Protein AF-A0A6H0HCB0-F1 (afdb_monomer)

Foldseek 3Di:
DDDDDDPPPCPVVVLVVVQVVDDWDDPVQLVLLVVLVVLVCPDPDDSDRGADEAEDDQPDDLCQCQADDPVRRGHQQQNRRRHHYDYDPPVSHDPVNVVQCPCCAVVQWDWDDDPPDTDIGGGHD

Nearest PDB structures (foldseek):
  8rxd-assembly1_C  TM=9.243E-01  e=2.794E-10  Legionella pneumophila
  8rxt-assembly1_B  TM=9.238E-01  e=3.600E-09  Legionella pneumophila
  8rxk-assembly1_E  TM=8.978E-01  e=2.405E-09  Legionella pneumophila
  8rxt-assembly1_F  TM=9.008E-01  e=4.963E-08  Legionella pneumophila
  8b9a-assembly1_6  TM=8.593E-01  e=1.101E-02  Saccharomyces cerevisiae

Sequence (125 aa):
MLLIRPSGTGKSILAKRFIGLLPDLTEQVMIDVNIIFSITQVDNEIFKITSSFREPHHSCSIPAMIREGKNAKPREITMTHNGILFFDELLGFLRLVLDSLRQPLEDRKVTISRVNAHIIYIARF

pLDDT: mean 86.88, std 8.73, range [51.53, 94.81]

Radius of gyration: 15.0 Å; Cα contacts (8 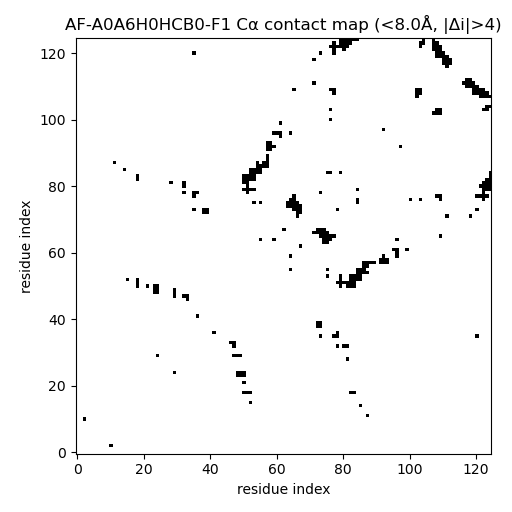Å, |Δi|>4): 172; chains: 1; bounding box: 28×40×33 Å

Structure (mmCIF, N/CA/C/O backbone):
data_AF-A0A6H0HCB0-F1
#
_entry.id   AF-A0A6H0HCB0-F1
#
loop_
_atom_site.group_PDB
_atom_site.id
_atom_site.type_symbol
_atom_site.label_atom_id
_atom_site.label_alt_id
_atom_site.label_comp_id
_atom_site.label_asym_id
_atom_site.label_entity_id
_atom_site.label_seq_id
_atom_site.pdbx_PDB_ins_code
_atom_site.Cartn_x
_atom_site.Cartn_y
_atom_site.Cartn_z
_atom_site.occupancy
_atom_site.B_iso_or_equiv
_atom_site.auth_seq_id
_atom_site.auth_comp_id
_atom_site.auth_asym_id
_atom_site.auth_atom_id
_atom_site.pdbx_PDB_model_num
ATOM 1 N N . MET A 1 1 ? -10.410 5.511 -0.587 1.00 80.38 1 MET A N 1
ATOM 2 C CA . MET A 1 1 ? -11.110 6.804 -0.375 1.00 80.38 1 MET A CA 1
ATOM 3 C C . MET A 1 1 ? -10.398 7.884 -1.180 1.00 80.38 1 MET A C 1
ATOM 5 O O . MET A 1 1 ? -9.176 7.878 -1.178 1.00 80.38 1 MET A O 1
ATOM 9 N N . LEU A 1 2 ? -11.120 8.798 -1.840 1.00 82.69 2 LEU A N 1
ATOM 10 C CA . LEU A 1 2 ? -10.519 9.953 -2.521 1.00 82.69 2 LEU A CA 1
ATOM 11 C C . LEU A 1 2 ? -10.882 11.243 -1.774 1.00 82.69 2 LEU A C 1
ATOM 13 O O . LEU A 1 2 ? -12.059 11.541 -1.588 1.00 82.69 2 LEU A O 1
ATOM 17 N N . LEU A 1 3 ? -9.876 12.006 -1.343 1.00 81.62 3 LEU A N 1
ATOM 18 C CA . LEU A 1 3 ? -10.063 13.285 -0.654 1.00 81.62 3 LEU A CA 1
ATOM 19 C C . LEU A 1 3 ? -9.762 14.441 -1.618 1.00 81.62 3 LEU A C 1
ATOM 21 O O . LEU A 1 3 ? -8.597 14.778 -1.816 1.00 81.62 3 LEU A O 1
ATOM 25 N N . ILE A 1 4 ? -10.780 15.134 -2.139 1.00 82.69 4 ILE A N 1
ATOM 26 C CA . ILE A 1 4 ? -10.615 16.296 -3.042 1.00 82.69 4 ILE A CA 1
ATOM 27 C C . ILE A 1 4 ? -10.858 17.596 -2.266 1.00 82.69 4 ILE A C 1
ATOM 29 O O . ILE A 1 4 ? -11.960 17.834 -1.794 1.00 82.69 4 ILE A O 1
ATOM 33 N N . ARG A 1 5 ? -9.809 18.404 -2.058 1.00 80.44 5 ARG A N 1
ATOM 34 C CA . ARG A 1 5 ? -9.803 19.719 -1.367 1.00 80.44 5 ARG A CA 1
ATOM 35 C C . ARG A 1 5 ? -8.496 20.456 -1.732 1.00 80.44 5 ARG A C 1
ATOM 37 O O . ARG A 1 5 ? -7.552 19.764 -2.113 1.00 80.44 5 ARG A O 1
ATOM 44 N N . PRO A 1 6 ? -8.422 21.790 -1.585 1.00 78.38 6 PRO A N 1
ATOM 45 C CA . PRO A 1 6 ? -7.186 22.557 -1.773 1.00 78.38 6 PRO A CA 1
ATOM 46 C C . PRO A 1 6 ? -6.017 22.073 -0.896 1.00 78.38 6 PRO A C 1
ATOM 48 O O . PRO A 1 6 ? -6.222 21.356 0.090 1.00 78.38 6 PRO A O 1
ATOM 51 N N . SER A 1 7 ? -4.793 22.478 -1.243 1.00 77.50 7 SER A N 1
ATOM 52 C CA . SER A 1 7 ? -3.606 22.240 -0.413 1.00 77.50 7 SER A CA 1
ATOM 53 C C . SER A 1 7 ? -3.742 22.932 0.952 1.00 77.50 7 SER A C 1
ATOM 55 O O . SER A 1 7 ? -4.470 23.911 1.109 1.00 77.50 7 SER A O 1
ATOM 57 N N . GLY A 1 8 ? -3.094 22.379 1.981 1.00 78.50 8 GLY A N 1
ATOM 58 C CA . GLY A 1 8 ? -3.109 22.957 3.332 1.00 78.50 8 GLY A CA 1
ATOM 59 C C . GLY A 1 8 ? -4.366 22.684 4.172 1.00 78.50 8 GLY A C 1
ATOM 60 O O . GLY A 1 8 ? -4.400 23.062 5.336 1.00 78.50 8 GLY A O 1
ATOM 61 N N . THR A 1 9 ? -5.378 21.962 3.669 1.00 83.06 9 THR A N 1
ATOM 62 C CA . THR A 1 9 ? -6.599 21.650 4.450 1.00 83.06 9 THR A CA 1
ATOM 63 C C . THR A 1 9 ? -6.456 20.449 5.401 1.00 83.06 9 THR A C 1
ATOM 65 O O . THR A 1 9 ? -7.455 19.814 5.737 1.00 83.06 9 THR A O 1
ATOM 68 N N . GLY A 1 10 ? -5.234 20.053 5.770 1.00 84.50 10 GLY A N 1
ATOM 69 C CA . GLY A 1 10 ? -4.990 18.973 6.738 1.00 84.50 10 GLY A CA 1
ATOM 70 C C . GLY A 1 10 ? -5.352 17.552 6.275 1.00 84.50 10 GLY A C 1
ATOM 71 O O . GLY A 1 10 ? -5.622 16.694 7.111 1.00 84.50 10 GLY A O 1
ATOM 72 N N . LYS A 1 11 ? -5.360 17.266 4.966 1.00 87.50 11 LYS A N 1
ATOM 73 C CA . LYS A 1 11 ? -5.688 15.928 4.423 1.00 87.50 11 LYS A CA 1
ATOM 74 C C . LYS A 1 11 ? -4.787 14.827 4.971 1.00 87.50 11 LYS A C 1
ATOM 76 O O . LYS A 1 11 ? -5.286 13.795 5.405 1.00 87.50 11 LYS A O 1
ATOM 81 N N . SER A 1 12 ? -3.482 15.075 4.983 1.00 84.88 12 SER A N 1
ATOM 82 C CA . SER A 1 12 ? -2.479 14.116 5.443 1.00 84.88 12 SER A CA 1
ATOM 83 C C . SER A 1 12 ? -2.599 13.899 6.960 1.00 84.88 12 SER A C 1
ATOM 85 O O . SER A 1 12 ? -2.461 12.777 7.440 1.00 84.88 12 SER A O 1
ATOM 87 N N . ILE A 1 13 ? -2.984 14.938 7.720 1.00 87.75 13 ILE A N 1
ATOM 88 C CA . ILE A 1 13 ? -3.310 14.825 9.156 1.00 87.75 13 ILE A CA 1
ATOM 89 C C . ILE A 1 13 ? -4.542 13.935 9.359 1.00 87.75 13 ILE A C 1
ATOM 91 O O . ILE A 1 13 ? -4.519 13.040 10.203 1.00 87.75 13 ILE A O 1
ATOM 95 N N . LEU A 1 14 ? -5.602 14.141 8.572 1.00 87.94 14 LEU A N 1
ATOM 96 C CA . LEU A 1 14 ? -6.814 13.325 8.643 1.00 87.94 14 LEU A CA 1
ATOM 97 C C . LEU A 1 14 ? -6.529 11.857 8.287 1.00 87.94 14 LEU A C 1
ATOM 99 O O . LEU A 1 14 ? -6.963 10.963 9.008 1.00 87.94 14 LEU A O 1
ATOM 103 N N . ALA A 1 15 ? -5.756 11.607 7.227 1.00 87.50 15 ALA A N 1
ATOM 104 C CA . ALA A 1 15 ? -5.365 10.261 6.814 1.00 87.50 15 ALA A CA 1
ATOM 105 C C . ALA A 1 15 ? -4.571 9.532 7.910 1.00 87.50 15 ALA A C 1
ATOM 107 O O . ALA A 1 15 ? -4.880 8.389 8.236 1.00 87.50 15 ALA A O 1
ATOM 108 N N . LYS A 1 16 ? -3.611 10.217 8.548 1.00 87.44 16 LYS A N 1
ATOM 109 C CA . LYS A 1 16 ? -2.827 9.663 9.664 1.00 87.44 16 LYS A CA 1
ATOM 110 C C . LYS A 1 16 ? -3.673 9.364 10.894 1.00 87.44 16 LYS A C 1
ATOM 112 O O . LYS A 1 16 ? -3.372 8.424 11.615 1.00 87.44 16 LYS A O 1
ATOM 117 N N . ARG A 1 17 ? -4.734 10.132 11.152 1.00 89.75 17 ARG A N 1
ATOM 118 C CA . ARG A 1 17 ? -5.667 9.852 12.258 1.00 89.75 17 ARG A CA 1
ATOM 119 C C . ARG A 1 17 ? -6.603 8.690 11.954 1.00 89.75 17 ARG A C 1
ATOM 121 O O . ARG A 1 17 ? -7.021 8.009 12.884 1.00 89.75 17 ARG A O 1
ATOM 128 N N . PHE A 1 18 ? -6.880 8.434 10.678 1.00 87.12 18 PHE A N 1
ATOM 129 C CA . PHE A 1 18 ? -7.765 7.353 10.261 1.00 87.12 18 PHE A CA 1
ATOM 130 C C . PHE A 1 18 ? -7.265 5.976 10.709 1.00 87.12 18 PHE A C 1
ATOM 132 O O . PHE A 1 18 ? -8.080 5.118 11.027 1.00 87.12 18 PHE A O 1
ATOM 139 N N . ILE A 1 19 ? -5.946 5.772 10.827 1.00 86.62 19 ILE A N 1
ATOM 140 C CA . ILE A 1 19 ? -5.412 4.491 11.305 1.00 86.62 19 ILE A CA 1
ATOM 141 C C . ILE A 1 19 ? -5.840 4.152 12.733 1.00 86.62 19 ILE A C 1
ATOM 143 O O . ILE A 1 19 ? -6.106 2.993 13.021 1.00 86.62 19 ILE A O 1
ATOM 147 N N . GLY A 1 20 ? -5.959 5.158 13.604 1.00 85.88 20 GLY A N 1
ATOM 148 C CA . GLY A 1 20 ? -6.421 4.968 14.979 1.00 85.88 20 GLY A CA 1
ATOM 149 C C . GLY A 1 20 ? -7.929 4.737 15.091 1.00 85.88 20 GLY A C 1
ATOM 150 O O . GLY A 1 20 ? -8.413 4.483 16.186 1.00 85.88 20 GLY A O 1
ATOM 151 N N . LEU A 1 21 ? -8.670 4.858 13.983 1.00 88.00 21 LEU A N 1
ATOM 152 C CA . LEU A 1 21 ? -10.101 4.551 13.902 1.00 88.00 21 LEU A CA 1
ATOM 153 C C . LEU A 1 21 ? -10.370 3.169 13.294 1.00 88.00 21 LEU A C 1
ATOM 155 O O . LEU A 1 21 ? -11.524 2.744 13.249 1.00 88.00 21 LEU A O 1
ATOM 159 N N . LEU A 1 22 ? -9.340 2.486 12.785 1.00 85.62 22 LEU A N 1
ATOM 160 C CA . LEU A 1 22 ? -9.490 1.118 12.306 1.00 85.62 22 LEU A CA 1
ATOM 161 C C . LEU A 1 22 ? -9.720 0.178 13.497 1.00 85.62 22 LEU A C 1
ATOM 163 O O . LEU A 1 22 ? -9.148 0.407 14.563 1.00 85.62 22 LEU A O 1
ATOM 167 N N . PRO A 1 23 ? -10.535 -0.878 13.329 1.00 85.88 23 PRO A N 1
ATOM 168 C CA . PRO A 1 23 ? -10.648 -1.911 14.347 1.00 85.88 23 PRO A CA 1
ATOM 169 C C . PRO A 1 23 ? -9.293 -2.591 14.565 1.00 85.88 23 PRO A C 1
ATOM 171 O O . PRO A 1 23 ? -8.463 -2.649 13.650 1.00 85.88 23 PRO A O 1
ATOM 174 N N . ASP A 1 24 ? -9.105 -3.148 15.760 1.00 86.88 24 ASP A N 1
ATOM 175 C CA . ASP A 1 24 ? -7.942 -3.977 16.054 1.00 86.88 24 ASP A CA 1
ATOM 176 C C . ASP A 1 24 ? -7.849 -5.153 15.073 1.00 86.88 24 ASP A C 1
ATOM 178 O O . ASP A 1 24 ? -8.854 -5.694 14.593 1.00 86.88 24 ASP A O 1
ATOM 182 N N . LEU A 1 25 ? -6.617 -5.555 14.764 1.00 87.56 25 LEU A N 1
ATOM 183 C CA . LEU A 1 25 ? -6.379 -6.681 13.876 1.00 87.56 25 LEU A CA 1
ATOM 184 C C . LEU A 1 25 ? -6.848 -7.977 14.544 1.00 87.56 25 LEU A C 1
ATOM 186 O O . LEU A 1 25 ? -6.461 -8.296 15.665 1.00 87.56 25 LEU A O 1
ATOM 190 N N . THR A 1 26 ? -7.632 -8.776 13.820 1.00 91.25 26 THR A N 1
ATOM 191 C CA . THR A 1 26 ? -7.900 -10.162 14.230 1.00 91.25 26 THR A CA 1
ATOM 192 C C . THR A 1 26 ? -6.594 -10.957 14.274 1.00 91.25 26 THR A C 1
ATOM 194 O O . THR A 1 26 ? -5.688 -10.678 13.487 1.00 91.25 26 THR A O 1
ATOM 197 N N . GLU A 1 27 ? -6.527 -12.004 15.093 1.00 90.88 27 GLU A N 1
ATOM 198 C CA . GLU A 1 27 ? -5.346 -12.870 15.218 1.00 90.88 27 GLU A CA 1
ATOM 199 C C . GLU A 1 27 ? -4.819 -13.378 13.864 1.00 90.88 27 GLU A C 1
ATOM 201 O O . GLU A 1 27 ? -3.632 -13.251 13.575 1.00 90.88 27 GLU A O 1
ATOM 206 N N . GLN A 1 28 ? -5.708 -13.847 12.981 1.00 90.44 28 GLN A N 1
ATOM 207 C CA . GLN A 1 28 ? -5.326 -14.326 11.649 1.00 90.44 28 GLN A CA 1
ATOM 208 C C . GLN A 1 28 ? -4.636 -13.240 10.811 1.00 90.44 28 GLN A C 1
ATOM 210 O O . GLN A 1 28 ? -3.599 -13.472 10.197 1.00 90.44 28 GLN A O 1
ATOM 215 N N . VAL A 1 29 ? -5.199 -12.033 10.816 1.00 90.19 29 VAL A N 1
ATOM 216 C CA . VAL A 1 29 ? -4.633 -10.886 10.096 1.00 90.19 29 VAL A CA 1
ATOM 217 C C . VAL A 1 29 ? -3.288 -10.477 10.683 1.00 90.19 29 VAL A C 1
ATOM 219 O O . VAL A 1 29 ? -2.368 -10.128 9.950 1.00 90.19 29 VAL A O 1
ATOM 222 N N . MET A 1 30 ? -3.164 -10.517 12.005 1.00 90.00 30 MET A N 1
ATOM 223 C CA . MET A 1 30 ? -1.909 -10.231 12.682 1.00 90.00 30 MET A CA 1
ATOM 224 C C . MET A 1 30 ? -0.825 -11.241 12.282 1.00 90.00 30 MET A C 1
ATOM 226 O O . MET A 1 30 ? 0.305 -10.835 12.016 1.00 90.00 30 MET A O 1
ATOM 230 N N . ILE A 1 31 ? -1.151 -12.531 12.167 1.00 89.38 31 ILE A N 1
ATOM 231 C CA . ILE A 1 31 ? -0.224 -13.551 11.655 1.00 89.38 31 ILE A CA 1
ATOM 232 C C . ILE A 1 31 ? 0.204 -13.217 10.220 1.00 89.38 31 ILE A C 1
ATOM 234 O O . ILE A 1 31 ? 1.401 -13.146 9.945 1.00 89.38 31 ILE A O 1
ATOM 238 N N . ASP A 1 32 ? -0.751 -12.938 9.330 1.00 90.50 32 ASP A N 1
ATOM 239 C CA . ASP A 1 32 ? -0.490 -12.603 7.925 1.00 90.50 32 ASP A CA 1
ATOM 240 C C . ASP A 1 32 ? 0.453 -11.393 7.785 1.00 90.50 32 ASP A C 1
ATOM 242 O O . ASP A 1 32 ? 1.435 -11.429 7.037 1.00 90.50 32 ASP A O 1
ATOM 246 N N . VAL A 1 33 ? 0.198 -10.329 8.555 1.00 89.94 33 VAL A N 1
ATOM 247 C CA . VAL A 1 33 ? 1.056 -9.137 8.602 1.00 89.94 33 VAL A CA 1
ATOM 248 C C . VAL A 1 33 ? 2.450 -9.500 9.114 1.00 89.94 33 VAL A C 1
ATOM 250 O O . VAL A 1 33 ? 3.444 -9.149 8.479 1.00 89.94 33 VAL A O 1
ATOM 253 N N . ASN A 1 34 ? 2.563 -10.231 10.223 1.00 88.94 34 ASN A N 1
ATOM 254 C CA . ASN A 1 34 ? 3.865 -10.582 10.795 1.00 88.94 34 ASN A CA 1
ATOM 255 C C . ASN A 1 34 ? 4.694 -11.492 9.871 1.00 88.94 34 ASN A C 1
ATOM 257 O O . ASN A 1 34 ? 5.909 -11.307 9.778 1.00 88.94 34 ASN A O 1
ATOM 261 N N . ILE A 1 35 ? 4.063 -12.395 9.109 1.00 89.31 35 ILE A N 1
ATOM 262 C CA . ILE A 1 35 ? 4.744 -13.194 8.077 1.00 89.31 35 ILE A CA 1
ATOM 263 C C . ILE A 1 35 ? 5.395 -12.270 7.043 1.00 89.31 35 ILE A C 1
ATOM 265 O O . ILE A 1 35 ? 6.586 -12.403 6.764 1.00 89.31 35 ILE A O 1
ATOM 269 N N . ILE A 1 36 ? 4.661 -11.283 6.523 1.00 89.25 36 ILE A N 1
ATOM 270 C CA . ILE A 1 36 ? 5.200 -10.306 5.564 1.00 89.25 36 ILE A CA 1
ATOM 271 C C . ILE A 1 36 ? 6.393 -9.545 6.157 1.00 89.25 36 ILE A C 1
ATOM 273 O O . ILE A 1 36 ? 7.426 -9.403 5.497 1.00 89.25 36 ILE A O 1
ATOM 277 N N . PHE A 1 37 ? 6.267 -9.067 7.399 1.00 86.75 37 PHE A N 1
ATOM 278 C CA . PHE A 1 37 ? 7.330 -8.317 8.073 1.00 86.75 37 PHE A CA 1
ATOM 279 C C . PHE A 1 37 ? 8.586 -9.169 8.287 1.00 86.75 37 PHE A C 1
ATOM 281 O O . PHE A 1 37 ? 9.689 -8.687 8.013 1.00 86.75 37 PHE A O 1
ATOM 288 N N . SER A 1 38 ? 8.436 -10.443 8.660 1.00 85.88 38 SER A N 1
ATOM 289 C CA . SER A 1 38 ? 9.569 -11.352 8.883 1.00 85.88 38 SER A CA 1
ATOM 290 C C . SER A 1 38 ? 10.459 -11.523 7.641 1.00 85.88 38 SER A C 1
ATOM 292 O O . SER A 1 38 ? 11.683 -11.589 7.752 1.00 85.88 38 SER A O 1
ATOM 294 N N . ILE A 1 39 ? 9.880 -11.471 6.433 1.00 86.25 39 ILE A N 1
ATOM 295 C CA . ILE A 1 39 ? 10.612 -11.558 5.155 1.00 86.25 39 ILE A CA 1
ATOM 296 C C . ILE A 1 39 ? 11.532 -10.341 4.944 1.00 86.25 39 ILE A C 1
ATOM 298 O O . ILE A 1 39 ? 12.560 -10.427 4.262 1.00 86.25 39 ILE A O 1
ATOM 302 N N . THR A 1 40 ? 11.192 -9.188 5.530 1.00 80.06 40 THR A N 1
ATOM 303 C CA . THR A 1 40 ? 11.975 -7.955 5.365 1.00 80.06 40 THR A CA 1
ATOM 304 C C . THR A 1 40 ? 13.205 -7.855 6.266 1.00 80.06 40 THR A C 1
ATOM 306 O O . THR A 1 40 ? 14.052 -7.013 5.975 1.00 80.06 40 THR A O 1
ATOM 309 N N . GLN A 1 41 ? 13.383 -8.757 7.245 1.00 64.38 41 GLN A N 1
ATOM 310 C CA . GLN A 1 41 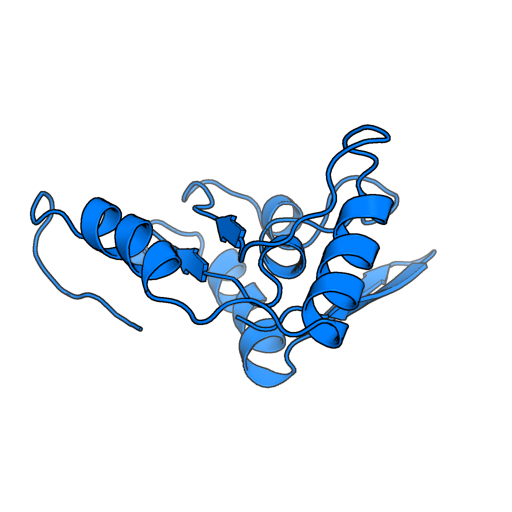? 14.495 -8.744 8.216 1.00 64.38 41 GLN A CA 1
ATOM 311 C C . GLN A 1 41 ? 14.626 -7.411 8.978 1.00 64.38 41 GLN A C 1
ATOM 313 O O . GLN A 1 41 ? 15.730 -6.915 9.182 1.00 64.38 41 GLN A O 1
ATOM 318 N N . VAL A 1 42 ? 13.503 -6.808 9.371 1.00 57.56 42 VAL A N 1
ATOM 319 C CA . VAL A 1 42 ? 13.519 -5.683 10.315 1.00 57.56 42 VAL A CA 1
ATOM 320 C C . VAL A 1 42 ? 13.487 -6.289 11.709 1.00 57.56 42 VAL A C 1
ATOM 322 O O . VAL A 1 42 ? 12.394 -6.572 12.167 1.00 57.56 42 VAL A O 1
ATOM 325 N N . ASP A 1 43 ? 14.678 -6.547 12.262 1.00 52.84 43 ASP A N 1
ATOM 326 C CA . ASP A 1 43 ? 15.021 -6.942 13.639 1.00 52.84 43 ASP A CA 1
ATOM 327 C C . ASP A 1 43 ? 14.137 -8.004 14.338 1.00 52.84 43 ASP A C 1
ATOM 329 O O . ASP A 1 43 ? 12.922 -8.054 14.224 1.00 52.84 43 ASP A O 1
ATOM 333 N N . ASN A 1 44 ? 14.758 -8.903 15.105 1.00 51.53 44 ASN A N 1
ATOM 334 C CA . ASN A 1 44 ? 14.110 -10.062 15.753 1.00 51.53 44 ASN A CA 1
ATOM 335 C C . ASN A 1 44 ? 12.993 -9.737 16.769 1.00 51.53 44 ASN A C 1
ATOM 337 O O . ASN A 1 44 ? 12.476 -10.636 17.428 1.00 51.53 44 ASN A O 1
ATOM 341 N N . GLU A 1 45 ? 12.599 -8.479 16.897 1.00 54.69 45 GLU A N 1
ATOM 342 C CA . GLU A 1 45 ? 11.547 -8.020 17.779 1.00 54.69 45 GLU A CA 1
ATOM 343 C C . GLU A 1 45 ? 10.730 -6.972 17.033 1.00 54.69 45 GLU A C 1
ATOM 345 O O . GLU A 1 45 ? 11.248 -5.917 16.697 1.00 54.69 45 GLU A O 1
ATOM 350 N N . ILE A 1 46 ? 9.471 -7.295 16.738 1.00 59.47 46 ILE A N 1
ATOM 351 C CA . ILE A 1 46 ? 8.275 -6.450 16.883 1.00 59.47 46 ILE A CA 1
ATOM 352 C C . ILE A 1 46 ? 7.137 -7.273 16.268 1.00 59.47 46 ILE A C 1
ATOM 354 O O . ILE A 1 46 ? 6.930 -7.293 15.055 1.00 59.47 46 ILE A O 1
ATOM 358 N N . PHE A 1 47 ? 6.381 -7.963 17.124 1.00 65.00 47 PHE A N 1
ATOM 359 C CA . PHE A 1 47 ? 5.031 -8.377 16.759 1.00 65.00 47 PHE A CA 1
ATOM 360 C C . PHE A 1 47 ? 4.236 -7.111 16.446 1.00 65.00 47 PHE A C 1
ATOM 362 O O . PHE A 1 47 ? 4.034 -6.259 17.314 1.00 65.00 47 PHE A O 1
ATOM 369 N N . LYS A 1 48 ? 3.784 -6.963 15.202 1.00 69.88 48 LYS A N 1
ATOM 370 C CA . LYS A 1 48 ? 2.843 -5.903 14.861 1.00 69.88 48 LYS A CA 1
ATOM 371 C C . LYS A 1 48 ? 1.443 -6.318 15.260 1.00 69.88 48 LYS A C 1
ATOM 373 O O . LYS A 1 48 ? 0.865 -7.213 14.654 1.00 69.88 48 LYS A O 1
ATOM 378 N N . ILE A 1 49 ? 0.918 -5.623 16.261 1.00 72.69 49 ILE A N 1
ATOM 379 C CA . ILE A 1 49 ? -0.457 -5.778 16.748 1.00 72.69 49 ILE A CA 1
ATOM 380 C C . ILE A 1 49 ? -1.387 -4.758 16.063 1.00 72.69 49 ILE A C 1
ATOM 382 O O . ILE A 1 49 ? -2.602 -4.919 16.043 1.00 72.69 49 ILE A O 1
ATOM 386 N N . THR A 1 50 ? -0.821 -3.717 15.444 1.00 79.12 50 THR A N 1
ATOM 387 C CA . THR A 1 50 ? -1.569 -2.617 14.828 1.00 79.12 50 THR A CA 1
ATOM 388 C C . THR A 1 50 ? -1.453 -2.605 13.308 1.00 79.12 50 THR A C 1
ATOM 390 O O . THR A 1 50 ? -0.449 -3.028 12.722 1.00 79.12 50 THR A O 1
ATOM 393 N N . SER A 1 51 ? -2.492 -2.064 12.668 1.00 85.69 51 SER A N 1
ATOM 394 C CA . SER A 1 51 ? -2.519 -1.769 11.236 1.00 85.69 51 SER A CA 1
ATOM 395 C C . SER A 1 51 ? -1.332 -0.894 10.826 1.00 85.69 51 SER A C 1
ATOM 397 O O . SER A 1 51 ? -0.776 -0.126 11.616 1.00 85.69 51 SER A O 1
ATOM 399 N N . SER A 1 52 ? -0.935 -0.984 9.560 1.00 89.12 52 SER A N 1
ATOM 400 C CA . SER A 1 52 ? 0.160 -0.187 9.003 1.00 89.12 52 SER A CA 1
ATOM 401 C C . SER A 1 52 ? -0.360 1.074 8.303 1.00 89.12 52 SER A C 1
ATOM 403 O O . SER A 1 52 ? -1.388 1.042 7.638 1.00 89.12 52 SER A O 1
ATOM 405 N N . PHE A 1 53 ? 0.344 2.199 8.442 1.00 91.50 53 PHE A N 1
ATOM 406 C CA . PHE A 1 53 ? 0.142 3.393 7.614 1.00 91.50 53 PHE A CA 1
ATOM 407 C C . PHE A 1 53 ? 1.388 3.569 6.757 1.00 91.50 53 PHE A C 1
ATOM 409 O O . PHE A 1 53 ? 2.494 3.603 7.303 1.00 91.50 53 PHE A O 1
ATOM 416 N N . ARG A 1 54 ? 1.230 3.687 5.441 1.00 92.12 54 ARG A N 1
ATOM 417 C CA . ARG A 1 54 ? 2.336 3.989 4.530 1.00 92.12 54 ARG A CA 1
ATOM 418 C C . ARG A 1 54 ? 1.992 5.162 3.630 1.00 92.12 54 ARG A C 1
ATOM 420 O O . ARG A 1 54 ? 0.879 5.262 3.131 1.00 92.12 54 ARG A O 1
ATOM 427 N N . GLU A 1 55 ? 2.970 6.038 3.445 1.00 93.50 55 GLU A N 1
ATOM 428 C CA . GLU A 1 55 ? 2.878 7.276 2.670 1.00 93.50 55 GLU A CA 1
ATOM 429 C C . GLU A 1 55 ? 4.074 7.313 1.707 1.00 93.50 55 GLU A C 1
ATOM 431 O O . GLU A 1 55 ? 5.098 7.928 2.018 1.00 93.50 55 GLU A O 1
ATOM 436 N N . PRO A 1 56 ? 4.021 6.564 0.587 1.00 93.50 56 PRO A N 1
ATOM 437 C CA . PRO A 1 56 ? 5.083 6.587 -0.408 1.00 93.50 56 PRO A CA 1
ATOM 438 C C . PRO A 1 56 ? 5.314 8.005 -0.932 1.00 93.50 56 PRO A C 1
ATOM 440 O O . PRO A 1 56 ? 4.373 8.749 -1.201 1.00 93.50 56 PRO A O 1
ATOM 443 N N . HIS A 1 57 ? 6.580 8.366 -1.131 1.00 91.75 57 HIS A N 1
ATOM 444 C CA . HIS A 1 57 ? 6.930 9.634 -1.763 1.00 91.75 57 HIS A CA 1
ATOM 445 C C . HIS A 1 57 ? 6.501 9.630 -3.240 1.00 91.75 57 HIS A C 1
ATOM 447 O O . HIS A 1 57 ? 6.690 8.625 -3.923 1.00 91.75 57 HIS A O 1
ATOM 453 N N . HIS A 1 58 ? 5.991 10.747 -3.765 1.00 91.81 58 HIS A N 1
ATOM 454 C CA . HIS A 1 58 ? 5.494 10.851 -5.150 1.00 91.81 58 HIS A CA 1
ATOM 455 C C . HIS A 1 58 ? 6.546 10.514 -6.223 1.00 91.81 58 HIS A C 1
ATOM 457 O O . HIS A 1 58 ? 6.207 10.078 -7.321 1.00 91.81 58 HIS A O 1
ATOM 463 N N . SER A 1 59 ? 7.835 10.668 -5.898 1.00 90.31 59 SER A N 1
ATOM 464 C CA . SER A 1 59 ? 8.957 10.276 -6.764 1.00 90.31 59 SER A CA 1
ATOM 465 C C . SER A 1 59 ? 9.344 8.791 -6.671 1.00 90.31 59 SER A C 1
ATOM 467 O O . SER A 1 59 ? 10.368 8.385 -7.228 1.00 90.31 59 SER A O 1
ATOM 469 N N . CYS A 1 60 ? 8.574 7.965 -5.955 1.00 91.94 60 CYS A N 1
ATOM 470 C CA . CYS A 1 60 ? 8.871 6.547 -5.830 1.00 91.94 60 CYS A CA 1
ATOM 471 C C . CYS A 1 60 ? 8.813 5.851 -7.196 1.00 91.94 60 CYS A C 1
ATOM 473 O O . CYS A 1 60 ? 8.029 6.174 -8.087 1.00 91.94 60 CYS A O 1
ATOM 475 N N . SER A 1 61 ? 9.684 4.863 -7.367 1.00 92.31 61 SER A N 1
ATOM 476 C CA . SER A 1 61 ? 9.696 4.033 -8.565 1.00 92.31 61 SER A CA 1
ATOM 477 C C . SER A 1 61 ? 8.748 2.840 -8.410 1.00 92.31 61 SER A C 1
ATOM 479 O O . SER A 1 61 ? 8.412 2.435 -7.297 1.00 92.31 61 SER A O 1
ATOM 481 N N . ILE A 1 62 ? 8.369 2.208 -9.525 1.00 92.88 62 ILE A N 1
ATOM 482 C CA . ILE A 1 62 ? 7.559 0.976 -9.505 1.00 92.88 62 ILE A CA 1
ATOM 483 C C . ILE A 1 62 ? 8.207 -0.115 -8.628 1.00 92.88 62 ILE A C 1
ATOM 485 O O . ILE A 1 62 ? 7.499 -0.712 -7.815 1.00 92.88 62 ILE A O 1
ATOM 489 N N . PRO A 1 63 ? 9.533 -0.378 -8.704 1.00 91.25 63 PRO A N 1
ATOM 490 C CA . PRO A 1 63 ? 10.183 -1.263 -7.746 1.00 91.25 63 PRO A CA 1
ATOM 491 C C . PRO A 1 63 ? 9.969 -0.806 -6.304 1.00 91.25 63 PRO A C 1
ATOM 493 O O . PRO A 1 63 ? 9.498 -1.608 -5.518 1.00 91.25 63 PRO A O 1
ATOM 496 N N . ALA A 1 64 ? 10.195 0.466 -5.961 1.00 91.44 64 ALA A N 1
ATOM 497 C CA . ALA A 1 64 ? 10.007 0.943 -4.588 1.00 91.44 64 ALA A CA 1
ATOM 498 C C . ALA A 1 64 ? 8.588 0.693 -4.040 1.00 91.44 64 ALA A C 1
ATOM 500 O O . ALA A 1 64 ? 8.443 0.476 -2.843 1.00 91.44 64 ALA A O 1
ATOM 501 N N . MET A 1 65 ? 7.569 0.649 -4.901 1.00 93.50 65 MET A N 1
ATOM 502 C CA . MET A 1 65 ? 6.198 0.302 -4.515 1.00 93.50 65 MET A CA 1
ATOM 503 C C . MET A 1 65 ? 5.970 -1.202 -4.333 1.00 93.50 65 MET A C 1
ATOM 505 O O . MET A 1 65 ? 5.325 -1.629 -3.376 1.00 93.50 65 MET A O 1
ATOM 509 N N . ILE A 1 66 ? 6.493 -2.009 -5.258 1.00 91.94 66 ILE A N 1
ATOM 510 C CA . ILE A 1 66 ? 6.213 -3.449 -5.357 1.00 91.94 66 ILE A CA 1
ATOM 511 C C . ILE A 1 66 ? 7.197 -4.279 -4.526 1.00 91.94 66 ILE A C 1
ATOM 513 O O . ILE A 1 66 ? 6.794 -5.198 -3.814 1.00 91.94 66 ILE A O 1
ATOM 517 N N . ARG A 1 67 ? 8.502 -4.011 -4.660 1.00 89.88 67 ARG A N 1
ATOM 518 C CA .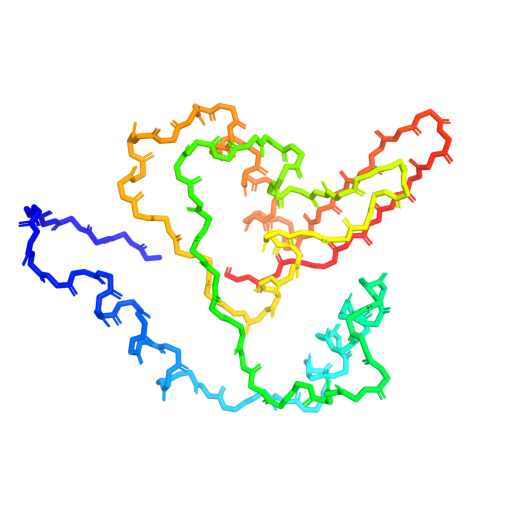 ARG A 1 67 ? 9.571 -4.857 -4.120 1.00 89.88 67 ARG A CA 1
ATOM 519 C C . ARG A 1 67 ? 10.936 -4.189 -3.945 1.00 89.88 67 ARG A C 1
ATOM 521 O O . ARG A 1 67 ? 11.337 -3.294 -4.677 1.00 89.88 67 ARG A O 1
ATOM 528 N N . GLU A 1 68 ? 11.770 -4.787 -3.110 1.00 86.88 68 GLU A N 1
ATOM 529 C CA . GLU A 1 68 ? 13.178 -4.421 -2.970 1.00 86.88 68 GLU A CA 1
ATOM 530 C C . GLU A 1 68 ? 14.139 -5.496 -3.493 1.00 86.88 68 GLU A C 1
ATOM 532 O O . GLU A 1 68 ? 13.942 -6.697 -3.290 1.00 86.88 68 GLU A O 1
ATOM 537 N N . GLY A 1 69 ? 15.223 -5.042 -4.135 1.00 84.19 69 GLY A N 1
ATOM 538 C CA . GLY A 1 69 ? 16.409 -5.855 -4.416 1.00 84.19 69 GLY A CA 1
ATOM 539 C C . GLY A 1 69 ? 16.183 -7.033 -5.368 1.00 84.19 69 GLY A C 1
ATOM 540 O O . GLY A 1 69 ? 15.136 -7.168 -5.999 1.00 84.19 69 GLY A O 1
ATOM 541 N N . LYS A 1 70 ? 17.192 -7.897 -5.514 1.00 81.25 70 LYS A N 1
ATOM 542 C CA . LYS A 1 70 ? 17.117 -9.073 -6.404 1.00 81.25 70 LYS A CA 1
ATOM 543 C C . LYS A 1 70 ? 16.169 -10.158 -5.878 1.00 81.25 70 LYS A C 1
ATOM 545 O O . LYS A 1 70 ? 15.525 -10.823 -6.679 1.00 81.25 70 LYS A O 1
ATOM 550 N N . ASN A 1 71 ? 16.025 -10.260 -4.556 1.00 84.31 71 ASN A N 1
ATOM 551 C CA . ASN A 1 71 ? 15.192 -11.270 -3.890 1.00 84.31 71 ASN A CA 1
ATOM 552 C C . ASN A 1 71 ? 13.705 -10.898 -3.838 1.00 84.31 71 ASN A C 1
ATOM 554 O O . ASN A 1 71 ? 12.919 -11.623 -3.243 1.00 84.31 71 ASN A O 1
AT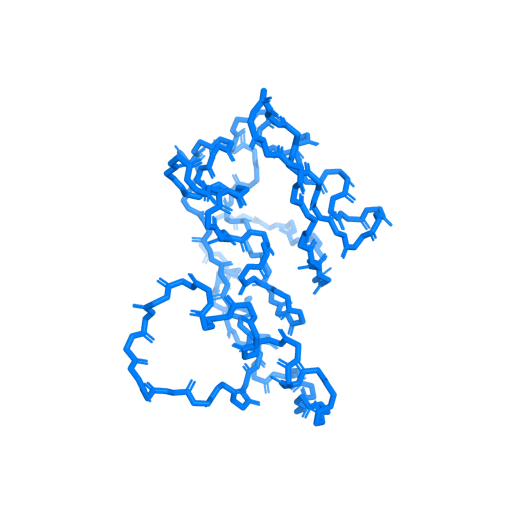OM 558 N N . ALA A 1 72 ? 13.327 -9.757 -4.423 1.00 88.25 72 ALA A N 1
ATOM 559 C CA . ALA A 1 72 ? 11.962 -9.259 -4.425 1.00 88.25 72 ALA A CA 1
ATOM 560 C C . ALA A 1 72 ? 11.309 -9.252 -3.034 1.00 88.25 72 ALA A C 1
ATOM 562 O O . ALA A 1 72 ? 10.185 -9.720 -2.862 1.00 88.25 72 ALA A O 1
ATOM 563 N N . LYS A 1 73 ? 12.019 -8.698 -2.043 1.00 90.06 73 LYS A N 1
ATOM 564 C CA . LYS A 1 73 ? 11.466 -8.479 -0.700 1.00 90.06 73 LYS A CA 1
ATOM 565 C C . LYS A 1 73 ? 10.245 -7.550 -0.789 1.00 90.06 73 LYS A C 1
ATOM 567 O O . LYS A 1 73 ? 10.253 -6.659 -1.643 1.00 90.06 73 LYS A O 1
ATOM 572 N N . PRO A 1 74 ? 9.219 -7.719 0.056 1.00 91.50 74 PRO A N 1
ATOM 573 C CA . PRO A 1 74 ? 8.008 -6.910 -0.017 1.00 91.50 74 PRO A CA 1
ATOM 574 C C . PRO A 1 74 ? 8.273 -5.425 0.296 1.00 91.50 74 PRO A C 1
ATOM 576 O O . PRO A 1 74 ? 9.179 -5.080 1.062 1.00 91.50 74 PRO A O 1
ATOM 579 N N . ARG A 1 75 ? 7.489 -4.533 -0.327 1.00 92.81 75 ARG A N 1
ATOM 580 C CA . ARG A 1 75 ? 7.580 -3.067 -0.167 1.00 92.81 75 ARG A CA 1
ATOM 581 C C . ARG A 1 75 ? 6.215 -2.406 0.021 1.00 92.81 75 ARG A C 1
ATOM 583 O O . ARG A 1 75 ? 5.323 -3.077 0.517 1.00 92.81 75 ARG A O 1
ATOM 590 N N . GLU A 1 76 ? 6.080 -1.106 -0.255 1.00 94.00 76 GLU A N 1
ATOM 591 C CA . GLU A 1 76 ? 4.952 -0.247 0.135 1.00 94.00 76 GLU A CA 1
ATOM 592 C C . GLU A 1 76 ? 3.588 -0.933 0.010 1.00 94.00 76 GLU A C 1
ATOM 594 O O . GLU A 1 76 ? 2.850 -0.990 0.985 1.00 94.00 76 GLU A O 1
ATOM 599 N N . ILE A 1 77 ? 3.287 -1.539 -1.139 1.00 94.75 77 ILE A N 1
ATOM 600 C CA . ILE A 1 77 ? 2.001 -2.201 -1.398 1.00 94.75 77 ILE A CA 1
ATOM 601 C C . ILE A 1 77 ? 1.782 -3.392 -0.449 1.00 94.75 77 ILE A C 1
ATOM 603 O O . ILE A 1 77 ? 0.799 -3.446 0.286 1.00 94.75 77 ILE A O 1
ATOM 607 N N . THR A 1 78 ? 2.716 -4.342 -0.428 1.00 93.81 78 THR A N 1
ATOM 608 C CA . THR A 1 78 ? 2.613 -5.558 0.392 1.00 93.81 78 THR A CA 1
ATOM 609 C C . THR A 1 78 ? 2.701 -5.263 1.888 1.00 93.81 78 THR A C 1
ATOM 611 O O . THR A 1 78 ? 1.972 -5.826 2.695 1.00 93.81 78 THR A O 1
ATOM 614 N N . MET A 1 79 ? 3.587 -4.351 2.274 1.00 92.19 79 MET A N 1
ATOM 615 C CA . MET A 1 79 ? 3.816 -3.972 3.665 1.00 92.19 79 MET A CA 1
ATOM 616 C C . MET A 1 79 ? 2.670 -3.146 4.260 1.00 92.19 79 MET A C 1
ATOM 618 O O . MET A 1 79 ? 2.707 -2.846 5.455 1.00 92.19 79 MET A O 1
ATOM 622 N N . THR A 1 80 ? 1.694 -2.770 3.430 1.00 93.25 80 THR A N 1
ATOM 623 C CA . THR A 1 80 ? 0.448 -2.110 3.829 1.00 93.25 80 THR A CA 1
ATOM 624 C C . THR A 1 80 ? -0.724 -3.091 3.928 1.00 93.25 80 THR A C 1
ATOM 626 O O . THR A 1 80 ? -1.879 -2.685 3.963 1.00 93.25 80 THR A O 1
ATOM 629 N N . HIS A 1 81 ? -0.461 -4.401 3.961 1.00 93.25 81 HIS A N 1
ATOM 630 C CA . HIS A 1 81 ? -1.512 -5.396 4.157 1.00 93.25 81 HIS A CA 1
ATOM 631 C C . HIS A 1 81 ? -2.310 -5.123 5.446 1.00 93.25 81 HIS A C 1
ATOM 633 O O . HIS A 1 81 ? -1.737 -4.921 6.517 1.00 93.25 81 HIS A O 1
ATOM 639 N N . ASN A 1 82 ? -3.634 -5.085 5.303 1.00 91.69 82 ASN A N 1
ATOM 640 C CA . ASN A 1 82 ? -4.638 -4.624 6.258 1.00 91.69 82 ASN A CA 1
ATOM 641 C C . ASN A 1 82 ? -4.283 -3.294 6.941 1.00 91.69 82 ASN A C 1
ATOM 643 O O . ASN A 1 82 ? -4.484 -3.103 8.138 1.00 91.69 82 ASN A O 1
ATOM 647 N N . GLY A 1 83 ? -3.740 -2.370 6.153 1.00 91.56 83 GLY A N 1
ATOM 648 C CA . GLY A 1 83 ? -3.373 -1.023 6.558 1.00 91.56 83 GLY A CA 1
ATOM 649 C C . GLY A 1 83 ? -3.953 0.048 5.638 1.00 91.56 83 GLY A C 1
ATOM 650 O O . GLY A 1 83 ? -4.953 -0.157 4.957 1.00 91.56 83 GLY A O 1
ATOM 651 N N . ILE A 1 84 ? -3.313 1.214 5.631 1.00 93.19 84 ILE A N 1
ATOM 652 C CA . ILE A 1 84 ? -3.677 2.371 4.815 1.00 93.19 84 ILE A CA 1
ATOM 653 C C . ILE A 1 84 ? -2.483 2.758 3.952 1.00 93.19 84 ILE A C 1
ATOM 655 O O . ILE A 1 84 ? -1.444 3.163 4.480 1.00 93.19 84 ILE A O 1
ATOM 659 N N . LEU A 1 85 ? -2.651 2.671 2.630 1.00 93.88 85 LEU A N 1
ATOM 660 C CA . LEU A 1 85 ? -1.684 3.166 1.652 1.00 93.88 85 LEU A CA 1
ATOM 661 C C . LEU A 1 85 ? -2.142 4.549 1.181 1.00 93.88 85 LEU A C 1
ATOM 663 O O . LEU A 1 85 ? -3.110 4.677 0.429 1.00 93.88 85 LEU A O 1
ATOM 667 N N . PHE A 1 86 ? -1.484 5.593 1.675 1.00 94.06 86 PHE A N 1
ATOM 668 C CA . PHE A 1 86 ? -1.856 6.981 1.438 1.00 94.06 86 PHE A CA 1
ATOM 669 C C . PHE A 1 86 ? -0.988 7.616 0.352 1.00 94.06 86 PHE A C 1
ATOM 671 O O . PHE A 1 86 ? 0.234 7.619 0.440 1.00 94.06 86 PHE A O 1
ATOM 678 N N . PHE A 1 87 ? -1.632 8.199 -0.655 1.00 91.94 87 PHE A N 1
ATOM 679 C CA . PHE A 1 87 ? -0.972 8.938 -1.726 1.00 91.94 87 PHE A CA 1
ATOM 680 C C . PHE A 1 87 ? -1.275 10.420 -1.545 1.00 91.94 87 PHE A C 1
ATOM 682 O O . PHE A 1 87 ? -2.397 10.854 -1.829 1.00 91.94 87 PHE A O 1
ATOM 689 N N . ASP A 1 88 ? -0.294 11.185 -1.066 1.00 87.88 88 ASP A N 1
ATOM 690 C CA . ASP A 1 88 ? -0.395 12.642 -1.108 1.00 87.88 88 ASP A CA 1
ATOM 691 C C . ASP A 1 88 ? -0.147 13.115 -2.542 1.00 87.88 88 ASP A C 1
ATOM 693 O O . ASP A 1 88 ? 0.727 12.588 -3.222 1.00 87.88 88 ASP A O 1
ATOM 697 N N . GLU A 1 89 ? -0.938 14.071 -3.023 1.00 85.19 89 GLU A N 1
ATOM 698 C CA . GLU A 1 89 ? -0.798 14.603 -4.386 1.00 85.19 89 GLU A CA 1
ATOM 699 C C . GLU A 1 89 ? -0.802 13.516 -5.482 1.00 85.19 89 GLU A C 1
ATOM 701 O O . GLU A 1 89 ? 0.132 13.396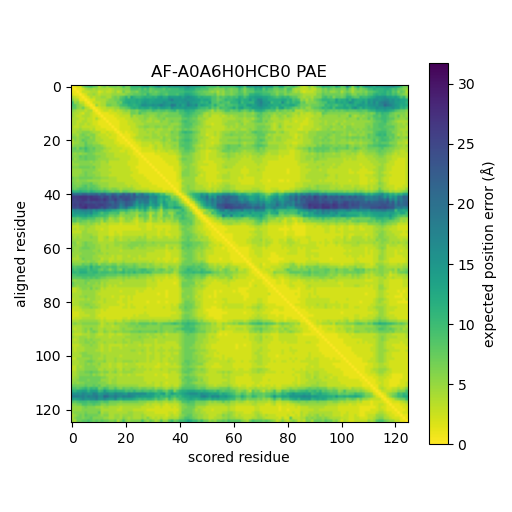 -6.268 1.00 85.19 89 GLU A O 1
ATOM 706 N N . LEU A 1 90 ? -1.882 12.730 -5.581 1.00 87.25 90 LEU A N 1
ATOM 707 C CA . LEU A 1 90 ? -2.001 11.612 -6.538 1.00 87.25 90 LEU A CA 1
ATOM 708 C C . LEU A 1 90 ? -1.575 11.963 -7.983 1.00 87.25 90 LEU A C 1
ATOM 710 O O . LEU A 1 90 ? -0.995 11.130 -8.671 1.00 87.25 90 LEU A O 1
ATOM 714 N N . LEU A 1 91 ? -1.838 13.194 -8.437 1.00 86.38 91 LEU A N 1
ATOM 715 C CA . LEU A 1 91 ? -1.460 13.681 -9.773 1.00 86.38 91 LEU A CA 1
ATOM 716 C C . LEU A 1 91 ? 0.054 13.894 -9.959 1.00 86.38 91 LEU A C 1
ATOM 718 O O . LEU A 1 91 ? 0.516 13.962 -11.093 1.00 86.38 91 LEU A O 1
ATOM 722 N N . GLY A 1 92 ? 0.815 14.004 -8.871 1.00 88.50 92 GLY A N 1
ATOM 723 C CA . GLY A 1 92 ? 2.273 14.108 -8.880 1.00 88.50 92 GLY A CA 1
ATOM 724 C C . GLY A 1 92 ? 2.985 12.767 -9.068 1.00 88.50 92 GLY A C 1
ATOM 725 O O . GLY A 1 92 ? 4.184 12.748 -9.344 1.00 88.50 92 GLY A O 1
ATOM 726 N N . PHE A 1 93 ? 2.274 11.640 -8.953 1.00 93.81 93 PHE A N 1
ATOM 727 C CA . PHE A 1 93 ? 2.851 10.319 -9.189 1.00 93.81 93 PHE A CA 1
ATOM 728 C C . PHE A 1 93 ? 2.996 10.026 -10.682 1.00 93.81 93 PHE A C 1
ATOM 730 O O . PHE A 1 93 ? 2.148 10.364 -11.509 1.00 93.81 93 PHE A O 1
ATOM 737 N N . LEU A 1 94 ? 4.051 9.286 -11.027 1.00 94.69 94 LEU A N 1
ATOM 738 C CA . LEU A 1 94 ? 4.196 8.733 -12.369 1.00 94.69 94 LEU A CA 1
ATOM 739 C C . LEU A 1 94 ? 3.017 7.808 -12.689 1.00 94.69 94 LEU A C 1
ATOM 741 O O . LEU A 1 94 ? 2.702 6.899 -11.921 1.00 94.69 94 LEU A O 1
ATOM 745 N N . ARG A 1 95 ? 2.421 7.972 -13.874 1.00 93.25 95 ARG A N 1
ATOM 746 C CA . ARG A 1 95 ? 1.271 7.166 -14.315 1.00 93.25 95 ARG A CA 1
ATOM 747 C C . ARG A 1 95 ? 1.510 5.660 -14.184 1.00 93.25 95 ARG A C 1
ATOM 749 O O . ARG A 1 95 ? 0.654 4.954 -13.674 1.00 93.25 95 ARG A O 1
ATOM 756 N N . LEU A 1 96 ? 2.701 5.187 -14.554 1.00 93.00 96 LEU A N 1
ATOM 757 C CA . LEU A 1 96 ? 3.058 3.768 -14.449 1.00 93.00 96 LEU A CA 1
ATOM 758 C C . LEU A 1 96 ? 3.071 3.245 -13.002 1.00 93.00 96 LEU A C 1
ATOM 760 O O . LEU A 1 96 ? 2.833 2.062 -12.775 1.00 93.00 96 LEU A O 1
ATOM 764 N N . VAL A 1 97 ? 3.351 4.107 -12.021 1.00 94.00 97 VAL A N 1
ATOM 765 C CA . VAL A 1 97 ? 3.263 3.746 -10.601 1.00 94.00 97 VAL A CA 1
ATOM 766 C C . VAL A 1 97 ? 1.803 3.560 -10.200 1.00 94.00 97 VAL A C 1
ATOM 768 O O . VAL A 1 97 ? 1.476 2.561 -9.564 1.00 94.00 97 VAL A O 1
ATOM 771 N N . LEU A 1 98 ? 0.918 4.460 -10.627 1.00 93.50 98 LEU A N 1
ATOM 772 C CA . LEU A 1 98 ? -0.518 4.339 -10.367 1.00 93.50 98 LEU A CA 1
ATOM 773 C C . LEU A 1 98 ? -1.124 3.117 -11.066 1.00 93.50 98 LEU A C 1
ATOM 775 O O . LEU A 1 98 ? -1.870 2.366 -10.445 1.00 93.50 98 LEU A O 1
ATOM 779 N N . ASP A 1 99 ? -0.742 2.861 -12.319 1.00 92.88 99 ASP A N 1
ATOM 780 C CA . ASP A 1 99 ? -1.191 1.685 -13.071 1.00 92.88 99 ASP A CA 1
ATOM 781 C C . ASP A 1 99 ? -0.770 0.378 -12.373 1.00 92.88 99 ASP A C 1
ATOM 783 O O . ASP A 1 99 ? -1.514 -0.604 -12.385 1.00 92.88 99 ASP A O 1
ATOM 787 N N . SER A 1 100 ? 0.382 0.374 -11.690 1.00 91.44 100 SER A N 1
ATOM 788 C CA . SER A 1 100 ? 0.847 -0.784 -10.916 1.00 91.44 100 SER A CA 1
ATOM 789 C C . SER A 1 100 ? -0.028 -1.120 -9.701 1.00 91.44 100 SER A C 1
ATOM 791 O O . SER A 1 100 ? 0.035 -2.244 -9.206 1.00 91.44 100 SER A O 1
ATOM 7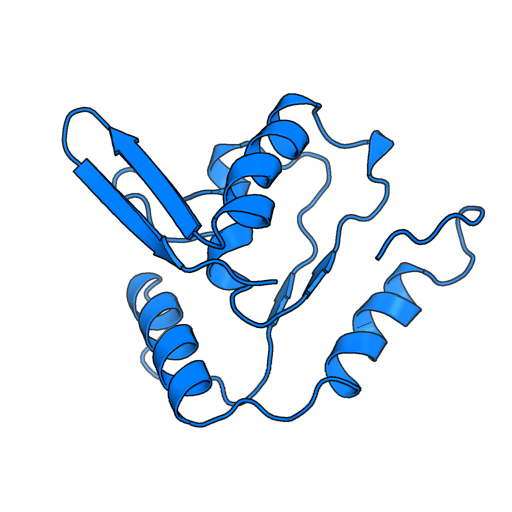93 N N . LEU A 1 101 ? -0.873 -0.188 -9.241 1.00 92.56 101 LEU A N 1
ATOM 794 C CA . LEU A 1 101 ? -1.814 -0.410 -8.137 1.00 92.56 101 LEU A CA 1
ATOM 795 C C . LEU A 1 101 ? -3.075 -1.154 -8.565 1.00 92.56 101 LEU A C 1
ATOM 797 O O . LEU A 1 101 ? -3.775 -1.690 -7.710 1.00 92.56 101 LEU A O 1
ATOM 801 N N . ARG A 1 102 ? -3.360 -1.220 -9.870 1.00 92.62 102 ARG A N 1
ATOM 802 C CA . ARG A 1 102 ? -4.586 -1.828 -10.387 1.00 92.62 102 ARG A CA 1
ATOM 803 C C . ARG A 1 102 ? -4.742 -3.281 -9.945 1.00 92.62 102 ARG A C 1
ATOM 805 O O . ARG A 1 102 ? -5.748 -3.627 -9.339 1.00 92.62 102 ARG A O 1
ATOM 812 N N . GLN A 1 103 ? -3.717 -4.099 -10.178 1.00 90.50 103 GLN A N 1
ATOM 813 C CA . GLN A 1 103 ? -3.735 -5.506 -9.780 1.00 90.50 103 GLN A CA 1
ATOM 814 C C . GLN A 1 103 ? -3.870 -5.687 -8.252 1.00 90.50 103 GLN A C 1
ATOM 816 O O . GLN A 1 103 ? -4.742 -6.446 -7.839 1.00 90.50 103 GLN A O 1
ATOM 821 N N . PRO A 1 104 ? -3.090 -5.001 -7.391 1.00 93.62 104 PRO A N 1
ATOM 822 C CA . PRO A 1 104 ? -3.293 -5.060 -5.943 1.00 93.62 104 PRO A CA 1
ATOM 823 C C . PRO A 1 104 ? -4.713 -4.687 -5.496 1.00 93.62 104 PRO A C 1
ATOM 825 O O . PRO A 1 104 ? -5.259 -5.343 -4.614 1.00 93.62 104 PRO A O 1
ATOM 828 N N . LEU A 1 105 ? -5.323 -3.665 -6.105 1.00 93.19 105 LEU A N 1
ATOM 829 C CA . LEU A 1 105 ? -6.679 -3.221 -5.766 1.00 93.19 105 LEU A CA 1
ATOM 830 C C . LEU A 1 105 ? -7.758 -4.226 -6.200 1.00 93.19 105 LEU A C 1
ATOM 832 O O . LEU A 1 105 ? -8.753 -4.394 -5.495 1.00 93.19 105 LEU A O 1
ATOM 836 N N . GLU A 1 106 ? -7.565 -4.893 -7.339 1.00 94.19 106 GLU A N 1
ATOM 837 C CA . GLU A 1 106 ? -8.503 -5.880 -7.888 1.00 94.19 106 GLU A CA 1
ATOM 838 C C . GLU A 1 106 ? -8.342 -7.255 -7.208 1.00 94.19 106 GLU A C 1
ATOM 840 O O . GLU A 1 106 ? -9.298 -7.805 -6.660 1.00 94.19 106 GLU A O 1
ATOM 845 N N . ASP A 1 107 ? -7.118 -7.786 -7.172 1.00 94.81 107 ASP A N 1
ATOM 846 C CA . ASP A 1 107 ? -6.831 -9.161 -6.745 1.00 94.8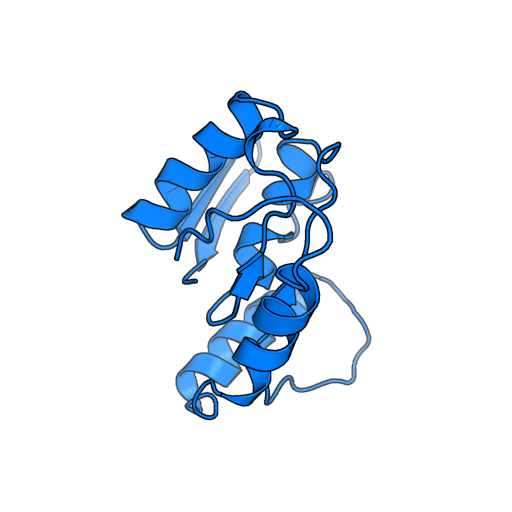1 107 ASP A CA 1
ATOM 847 C C . ASP A 1 107 ? -6.438 -9.286 -5.265 1.00 94.81 107 ASP A C 1
ATOM 849 O O . ASP A 1 107 ? -6.305 -10.401 -4.751 1.00 94.81 107 ASP A O 1
ATOM 853 N N . ARG A 1 108 ? -6.196 -8.163 -4.572 1.00 94.56 108 ARG A N 1
ATOM 854 C CA . ARG A 1 108 ? -5.688 -8.117 -3.183 1.00 94.56 108 ARG A CA 1
ATOM 855 C C . ARG A 1 108 ? -4.345 -8.829 -2.996 1.00 94.56 108 ARG A C 1
ATOM 857 O O . ARG A 1 108 ? -4.016 -9.302 -1.902 1.00 94.56 108 ARG A O 1
ATOM 864 N N . LYS A 1 109 ? -3.567 -8.935 -4.073 1.00 93.94 109 LYS A N 1
ATOM 865 C CA . LYS A 1 109 ? -2.244 -9.562 -4.110 1.00 93.94 109 LYS A CA 1
ATOM 866 C C . LYS A 1 109 ? -1.369 -8.924 -5.179 1.00 93.94 109 LYS A C 1
ATOM 868 O O . LYS A 1 109 ? -1.849 -8.314 -6.130 1.00 93.94 109 LYS A O 1
ATOM 873 N N . VAL A 1 110 ? -0.071 -9.129 -5.037 1.00 92.44 110 VAL A N 1
ATOM 874 C CA . VAL A 1 110 ? 0.957 -8.679 -5.969 1.00 92.44 110 VAL A CA 1
ATOM 875 C C . VAL A 1 110 ? 1.689 -9.898 -6.490 1.00 92.44 110 VAL A C 1
ATOM 877 O O . VAL A 1 110 ? 2.208 -10.688 -5.702 1.00 92.44 110 VAL A O 1
ATOM 880 N N . THR A 1 111 ? 1.746 -10.043 -7.812 1.00 91.31 111 THR A N 1
ATOM 881 C CA . THR A 1 111 ? 2.479 -11.136 -8.458 1.00 91.31 111 THR A CA 1
ATOM 882 C C . THR A 1 111 ? 3.769 -10.596 -9.055 1.00 91.31 111 THR A C 1
ATOM 884 O O . THR A 1 111 ? 3.760 -9.684 -9.878 1.00 91.31 111 THR A O 1
ATOM 887 N N . ILE A 1 112 ? 4.898 -11.167 -8.651 1.00 90.25 112 ILE A N 1
ATOM 888 C CA . ILE A 1 112 ? 6.226 -10.785 -9.117 1.00 90.25 112 ILE A CA 1
ATOM 889 C C . ILE A 1 112 ? 6.777 -11.940 -9.944 1.00 90.25 112 ILE A C 1
ATOM 891 O O . ILE A 1 112 ? 7.215 -12.950 -9.398 1.00 90.25 112 ILE A O 1
ATOM 895 N N . SER A 1 113 ? 6.780 -11.761 -11.265 1.00 86.62 113 SER A N 1
ATOM 896 C CA . SER A 1 113 ? 7.357 -12.713 -12.218 1.00 86.62 113 SER A CA 1
ATOM 897 C C . SER A 1 113 ? 8.701 -12.203 -12.738 1.00 86.62 113 SER A C 1
ATOM 899 O O . SER A 1 113 ? 8.795 -11.124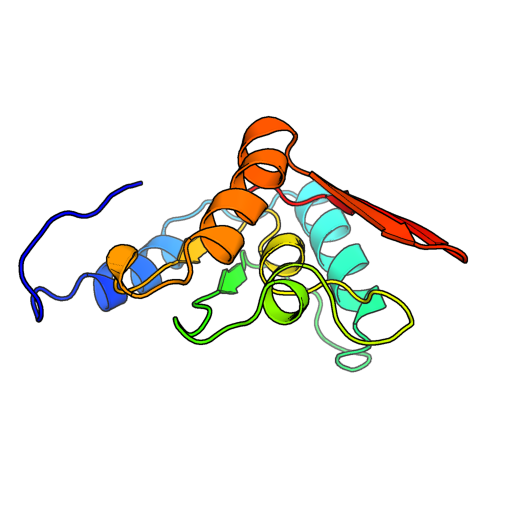 -13.329 1.00 86.62 113 SER A O 1
ATOM 901 N N . ARG A 1 114 ? 9.768 -12.963 -12.494 1.00 80.75 114 ARG A N 1
ATOM 902 C CA . ARG A 1 114 ? 11.130 -12.724 -12.988 1.00 80.75 114 ARG A CA 1
ATOM 903 C C . ARG A 1 114 ? 11.715 -14.031 -13.509 1.00 80.75 114 ARG A C 1
ATOM 905 O O . ARG A 1 114 ? 11.263 -15.104 -13.137 1.00 80.75 114 ARG A O 1
ATOM 912 N N . VAL A 1 115 ? 12.777 -13.915 -14.307 1.00 75.00 115 VAL A N 1
ATOM 913 C CA . VAL A 1 115 ? 13.477 -15.053 -14.934 1.00 75.00 115 VAL A CA 1
ATOM 914 C C . VAL A 1 115 ? 13.813 -16.167 -13.929 1.00 75.00 115 VAL A C 1
ATOM 916 O O . VAL A 1 115 ? 13.687 -17.334 -14.266 1.00 75.00 115 VAL A O 1
ATOM 919 N N . ASN A 1 116 ? 14.152 -15.811 -12.683 1.00 77.12 116 ASN A N 1
ATOM 920 C CA . ASN A 1 116 ? 14.575 -16.765 -11.650 1.00 77.12 116 ASN A CA 1
ATOM 921 C C . ASN A 1 116 ? 13.625 -16.844 -10.439 1.00 77.12 116 ASN A C 1
ATOM 923 O O . ASN A 1 116 ? 13.995 -17.436 -9.429 1.00 77.12 116 ASN A O 1
ATOM 927 N N . ALA A 1 117 ? 12.453 -16.198 -10.474 1.00 77.88 117 ALA A N 1
ATOM 928 C CA . ALA A 1 117 ? 11.551 -16.175 -9.321 1.00 77.88 117 ALA A CA 1
ATOM 929 C C . ALA A 1 117 ? 10.103 -15.859 -9.711 1.00 77.88 117 ALA A C 1
ATOM 931 O O . ALA A 1 117 ? 9.844 -14.910 -10.454 1.00 77.88 117 ALA A O 1
ATOM 932 N N . HIS A 1 118 ? 9.168 -16.604 -9.128 1.00 88.50 118 HIS A N 1
ATOM 933 C CA . HIS A 1 118 ? 7.739 -16.324 -9.176 1.00 88.50 118 HIS A CA 1
ATOM 934 C C . HIS A 1 118 ? 7.211 -16.237 -7.742 1.00 88.50 118 HIS A C 1
ATOM 936 O O . HIS A 1 118 ? 7.111 -17.249 -7.052 1.00 88.50 118 HIS A O 1
ATOM 942 N N . ILE A 1 119 ? 6.932 -15.018 -7.278 1.00 91.38 119 ILE A N 1
ATOM 943 C CA . ILE A 1 119 ? 6.557 -14.742 -5.886 1.00 91.38 119 ILE A CA 1
ATOM 944 C C . ILE A 1 119 ? 5.208 -14.034 -5.866 1.00 91.38 119 ILE A C 1
ATOM 946 O O . ILE A 1 119 ? 4.982 -13.100 -6.636 1.00 91.38 119 ILE A O 1
ATOM 950 N N . ILE A 1 120 ? 4.325 -14.464 -4.970 1.00 92.94 120 ILE A N 1
ATOM 951 C CA . ILE A 1 120 ? 3.032 -13.826 -4.734 1.00 92.94 120 ILE A CA 1
ATOM 952 C C . ILE A 1 120 ? 3.008 -13.326 -3.296 1.00 92.94 120 ILE A C 1
ATOM 954 O O . ILE A 1 120 ? 3.270 -14.089 -2.369 1.00 92.94 120 ILE A O 1
ATOM 958 N N . TYR A 1 121 ? 2.647 -12.060 -3.122 1.00 93.62 121 TYR A N 1
ATOM 959 C CA . TYR A 1 121 ? 2.393 -11.479 -1.812 1.00 93.62 121 TYR A CA 1
ATOM 960 C C . TYR A 1 121 ? 0.946 -11.027 -1.685 1.00 93.62 121 TYR A C 1
ATOM 962 O O . TYR A 1 121 ? 0.395 -10.444 -2.616 1.00 93.62 121 TYR A O 1
ATOM 970 N N . ILE A 1 122 ? 0.346 -11.233 -0.517 1.00 93.00 122 ILE A N 1
ATOM 971 C CA . ILE A 1 122 ? -0.952 -10.647 -0.175 1.00 93.00 122 ILE A CA 1
ATOM 972 C C . ILE A 1 122 ? -0.805 -9.137 0.050 1.00 93.00 122 ILE A C 1
ATOM 974 O O . ILE A 1 122 ? 0.177 -8.669 0.617 1.00 93.00 122 ILE A O 1
ATOM 978 N N . ALA A 1 123 ? -1.786 -8.360 -0.393 1.00 92.44 123 ALA A N 1
ATOM 979 C CA . ALA A 1 123 ? -1.770 -6.905 -0.312 1.00 92.44 123 ALA A CA 1
ATOM 980 C C . ALA A 1 123 ? -3.211 -6.392 -0.318 1.00 92.44 123 ALA A C 1
ATOM 982 O O . ALA A 1 123 ? -3.798 -6.154 -1.368 1.00 92.44 123 ALA A O 1
ATOM 983 N N . ARG A 1 124 ? -3.804 -6.306 0.871 1.00 89.56 124 ARG A N 1
ATOM 984 C CA . ARG A 1 124 ? -5.216 -5.980 1.060 1.00 89.56 124 ARG A CA 1
ATOM 985 C C . ARG A 1 124 ? -5.279 -4.664 1.829 1.00 89.56 124 ARG A C 1
ATOM 987 O O . ARG A 1 124 ? -4.866 -4.651 2.976 1.00 89.56 124 ARG A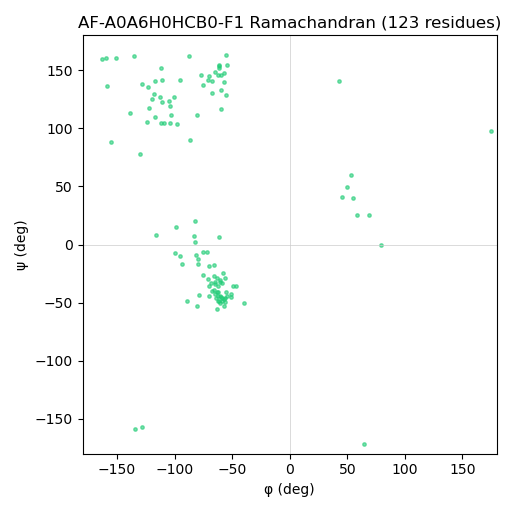 O 1
ATOM 994 N N . PHE A 1 125 ? -5.695 -3.576 1.197 1.00 81.69 125 PHE A N 1
ATOM 995 C CA . PHE A 1 125 ? -5.771 -2.229 1.780 1.00 81.69 125 PHE A CA 1
ATOM 996 C C . PHE A 1 125 ? -6.852 -1.403 1.078 1.00 81.69 125 PHE A C 1
ATOM 998 O O . PHE A 1 125 ? -7.356 -1.879 0.032 1.00 81.69 125 PHE A O 1
#

Mean predicted aligned error: 5.38 Å

Secondary structure (DSSP, 8-state):
------TTSSHHHHHHHHGGGSPPPPHHHHHHHHHHHHHTT--S-----S--EE---TT--HHHHHEETTTTEE-TTGGGTTSEE--TTGGGS-HHHHHTTHHHHHHSEEEEEETTEEEEEE---

Solvent-accessible surface area (backbone atoms only — not comparable to full-atom values): 7629 Å² total; per-residue (Å²): 139,87,87,90,74,71,87,90,73,50,62,71,59,51,57,64,52,47,62,79,69,52,76,82,56,51,71,72,56,31,51,56,45,41,56,59,48,61,71,61,68,71,60,104,71,75,87,53,69,65,66,35,79,41,68,66,60,48,84,59,49,58,51,59,37,57,27,42,80,94,82,55,32,70,19,58,52,38,67,14,35,67,24,42,77,46,69,71,62,66,85,67,37,52,65,70,46,59,60,62,46,50,52,30,71,74,72,35,28,46,79,45,82,52,102,90,46,81,50,77,44,65,17,40,104